Protein AF-A0A9E6TGC7-F1 (afdb_monomer_lite)

pLDDT: mean 85.68, std 18.72, range [32.53, 98.19]

Structure (mmCIF, N/CA/C/O backbone):
data_AF-A0A9E6TGC7-F1
#
_entry.id   AF-A0A9E6TGC7-F1
#
loop_
_atom_site.group_PDB
_atom_site.id
_atom_site.type_symbol
_atom_site.label_atom_id
_atom_site.label_alt_id
_atom_site.label_comp_id
_atom_site.label_asym_id
_atom_site.label_entity_id
_atom_site.label_seq_id
_atom_site.pdbx_PDB_ins_code
_atom_site.Cartn_x
_atom_site.Cartn_y
_atom_site.Cartn_z
_atom_site.occupancy
_atom_site.B_iso_or_equiv
_atom_site.auth_seq_id
_atom_site.auth_comp_id
_atom_site.auth_asym_id
_atom_site.auth_atom_id
_atom_site.pdbx_PDB_model_num
ATOM 1 N N . MET A 1 1 ? 4.081 -21.954 15.605 1.00 32.53 1 MET A N 1
ATOM 2 C CA . MET A 1 1 ? 4.604 -20.661 16.094 1.00 32.53 1 MET A CA 1
ATOM 3 C C . MET A 1 1 ? 5.857 -20.357 15.287 1.00 32.53 1 MET A C 1
ATOM 5 O O . MET A 1 1 ? 6.911 -20.886 15.600 1.00 32.53 1 MET A O 1
ATOM 9 N N . PHE A 1 2 ? 5.728 -19.643 14.165 1.00 35.09 2 PHE A N 1
ATOM 10 C CA . PHE A 1 2 ? 6.876 -19.292 13.324 1.00 35.09 2 PHE A CA 1
ATOM 11 C C . PHE A 1 2 ? 7.400 -17.933 13.778 1.00 35.09 2 PHE A C 1
ATOM 13 O O . PHE A 1 2 ? 6.771 -16.907 13.529 1.00 35.09 2 PHE A O 1
ATOM 20 N N . LEU A 1 3 ? 8.523 -17.942 14.493 1.00 32.94 3 LEU A N 1
ATOM 21 C CA . LEU A 1 3 ? 9.275 -16.739 14.824 1.00 32.94 3 LEU A CA 1
ATOM 22 C C . LEU A 1 3 ? 9.984 -16.271 13.547 1.00 32.94 3 LEU A C 1
ATOM 24 O O . LEU A 1 3 ? 11.106 -16.680 13.258 1.00 32.94 3 LEU A O 1
ATOM 28 N N . TYR A 1 4 ? 9.301 -15.453 12.744 1.00 37.59 4 TYR A N 1
ATOM 29 C CA . TYR A 1 4 ? 9.959 -14.691 11.688 1.00 37.59 4 TYR A CA 1
ATOM 30 C C . TYR A 1 4 ? 10.861 -13.659 12.359 1.00 37.59 4 TYR A C 1
ATOM 32 O O . TYR A 1 4 ? 10.392 -12.702 12.970 1.00 37.59 4 TYR A O 1
ATOM 40 N N . ASN A 1 5 ? 12.163 -13.915 12.290 1.00 36.25 5 ASN A N 1
ATOM 41 C CA . ASN A 1 5 ? 13.207 -13.093 12.873 1.00 36.25 5 ASN A CA 1
ATOM 42 C C . ASN A 1 5 ? 13.209 -11.712 12.186 1.00 36.25 5 ASN A C 1
ATOM 44 O O . ASN A 1 5 ? 13.645 -11.583 11.040 1.00 36.25 5 ASN A O 1
ATOM 48 N N . GLU A 1 6 ? 12.685 -10.686 12.868 1.00 43.53 6 GLU A N 1
ATOM 49 C CA . GLU A 1 6 ? 12.553 -9.304 12.365 1.00 43.53 6 GLU A CA 1
ATOM 50 C C . GLU A 1 6 ? 13.905 -8.685 11.948 1.00 43.53 6 GLU A C 1
ATOM 52 O O . GLU A 1 6 ? 13.941 -7.736 11.164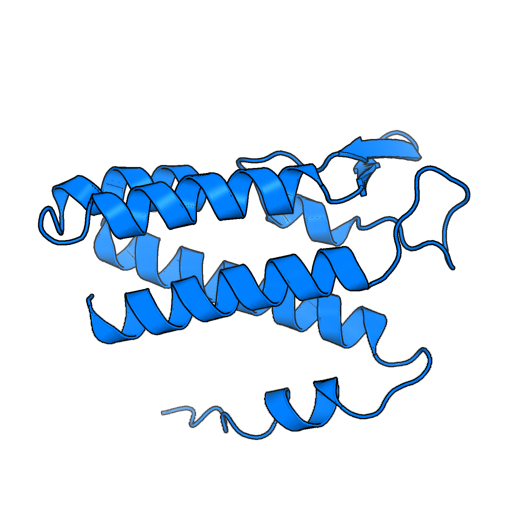 1.00 43.53 6 GLU A O 1
ATOM 57 N N . TYR A 1 7 ? 15.024 -9.279 12.378 1.00 39.00 7 TYR A N 1
ATOM 58 C CA . TYR A 1 7 ? 16.381 -8.870 12.010 1.00 39.00 7 TYR A CA 1
ATOM 59 C C . TYR A 1 7 ? 16.792 -9.212 10.568 1.00 39.00 7 TYR A C 1
ATOM 61 O O . TYR A 1 7 ? 17.633 -8.516 10.001 1.00 39.00 7 TYR A O 1
ATOM 69 N N . SER A 1 8 ? 16.196 -10.223 9.922 1.00 46.53 8 SER A N 1
ATOM 70 C CA . SER A 1 8 ? 16.676 -10.686 8.604 1.00 46.53 8 SER A CA 1
ATOM 71 C C . SER A 1 8 ? 16.356 -9.727 7.451 1.00 46.53 8 SER A C 1
ATOM 73 O O . SER A 1 8 ? 17.014 -9.782 6.415 1.00 46.53 8 SER A O 1
ATOM 75 N N . PHE A 1 9 ? 15.354 -8.856 7.599 1.00 46.88 9 PHE A N 1
ATOM 76 C CA . PHE A 1 9 ? 14.944 -7.929 6.536 1.00 46.88 9 PHE A CA 1
ATOM 77 C C . PHE A 1 9 ? 15.627 -6.559 6.626 1.00 46.88 9 PHE A C 1
ATOM 79 O O . PHE A 1 9 ? 15.687 -5.843 5.628 1.00 46.88 9 PHE A O 1
ATOM 86 N N . TYR A 1 10 ? 16.143 -6.187 7.802 1.00 42.38 10 TYR A N 1
ATOM 87 C CA . TYR A 1 10 ? 16.789 -4.889 8.026 1.00 42.38 10 TYR A CA 1
ATOM 88 C C . TYR A 1 10 ? 18.214 -4.831 7.454 1.00 42.38 10 TYR A C 1
ATOM 90 O O . TYR A 1 10 ? 18.625 -3.790 6.944 1.00 42.38 10 TYR A O 1
ATOM 98 N N . GLU A 1 11 ? 18.939 -5.952 7.483 1.00 42.78 11 GLU A N 1
ATOM 99 C CA . GLU A 1 11 ? 20.317 -6.059 6.975 1.00 42.78 11 GLU A CA 1
ATOM 100 C C . GLU A 1 11 ? 20.388 -6.116 5.437 1.00 42.78 11 GLU A C 1
ATOM 102 O O . GLU A 1 11 ? 21.338 -5.612 4.840 1.00 42.78 11 GLU A O 1
ATOM 107 N N . LEU A 1 12 ? 19.345 -6.627 4.769 1.00 47.59 12 LEU A N 1
ATOM 108 C CA . LEU A 1 12 ? 19.271 -6.668 3.300 1.00 47.59 12 LEU A CA 1
ATOM 109 C C . LEU A 1 12 ? 19.198 -5.271 2.662 1.00 47.59 12 LEU A C 1
ATOM 111 O O . LEU A 1 12 ? 19.640 -5.091 1.534 1.00 47.59 12 LEU A O 1
ATOM 115 N N . GLY A 1 13 ? 18.683 -4.269 3.379 1.00 43.09 13 GLY A N 1
ATOM 116 C CA . GLY A 1 13 ? 18.498 -2.920 2.838 1.00 43.09 13 GLY A CA 1
ATOM 117 C C . GLY A 1 13 ? 19.758 -2.049 2.807 1.00 43.09 13 GLY A C 1
ATOM 118 O O . GLY A 1 13 ? 19.741 -1.011 2.154 1.00 43.09 13 GLY A O 1
ATOM 119 N N . LYS A 1 14 ? 20.843 -2.424 3.501 1.00 41.56 14 LYS A N 1
ATOM 120 C CA . LYS A 1 14 ? 22.008 -1.536 3.700 1.00 41.56 14 LYS A CA 1
ATOM 121 C C . LYS A 1 14 ? 23.203 -1.810 2.782 1.00 41.56 14 LYS A C 1
ATOM 123 O O . LYS A 1 14 ? 24.102 -0.978 2.721 1.00 41.56 14 LYS A O 1
ATOM 128 N N . THR A 1 15 ? 23.243 -2.939 2.074 1.00 45.41 15 THR A N 1
ATOM 129 C CA . THR A 1 15 ? 24.439 -3.372 1.329 1.00 45.41 15 THR A CA 1
ATOM 130 C C . THR A 1 15 ? 24.097 -4.077 0.013 1.00 45.41 15 THR A C 1
ATOM 132 O O . THR A 1 15 ? 24.293 -5.278 -0.105 1.00 45.41 15 THR A O 1
ATOM 135 N N . ALA A 1 16 ? 23.613 -3.393 -1.029 1.00 43.47 16 ALA A N 1
ATOM 136 C CA . ALA A 1 16 ? 23.669 -4.036 -2.349 1.00 43.47 16 ALA A CA 1
ATOM 137 C C . ALA A 1 16 ? 23.567 -3.082 -3.535 1.00 43.47 16 ALA A C 1
ATOM 139 O O . ALA A 1 16 ? 22.557 -2.428 -3.767 1.00 43.47 16 ALA A O 1
ATOM 140 N N . THR A 1 17 ? 24.614 -3.129 -4.347 1.00 43.59 17 THR A N 1
ATOM 141 C CA . THR A 1 17 ? 24.629 -2.804 -5.767 1.00 43.59 17 THR A CA 1
ATOM 142 C C . THR A 1 17 ? 23.965 -3.959 -6.540 1.00 43.59 17 THR A C 1
ATOM 144 O O . THR A 1 17 ? 24.367 -5.117 -6.428 1.00 43.59 17 THR A O 1
ATOM 147 N N . GLY A 1 18 ? 22.884 -3.683 -7.276 1.00 43.94 18 GLY A N 1
ATOM 148 C CA . GLY A 1 18 ? 22.264 -4.569 -8.284 1.00 43.94 18 GLY A CA 1
ATOM 149 C C . GLY A 1 18 ? 21.504 -5.823 -7.801 1.00 43.94 18 GLY A C 1
ATOM 150 O O . GLY A 1 18 ? 20.516 -6.209 -8.418 1.00 43.94 18 GLY A O 1
ATOM 151 N N . LYS A 1 19 ? 21.886 -6.458 -6.683 1.00 48.59 19 LYS A N 1
ATOM 152 C CA . LYS A 1 19 ? 21.130 -7.577 -6.064 1.00 48.59 19 LYS A CA 1
ATOM 153 C C . LYS A 1 19 ? 19.976 -7.110 -5.157 1.00 48.59 19 LYS A C 1
ATOM 155 O O . LYS A 1 19 ? 19.177 -7.934 -4.713 1.00 48.59 19 LYS A O 1
ATOM 160 N N . ASN A 1 20 ? 19.877 -5.805 -4.893 1.00 63.50 20 ASN A N 1
ATOM 161 C CA . ASN A 1 20 ? 18.934 -5.228 -3.934 1.00 63.50 20 ASN A CA 1
ATOM 162 C C . ASN A 1 20 ? 17.531 -5.012 -4.509 1.00 63.50 20 ASN A C 1
ATOM 164 O O . ASN A 1 20 ? 16.555 -5.187 -3.792 1.00 63.50 20 ASN A O 1
ATOM 168 N N . GLN A 1 21 ? 17.406 -4.727 -5.807 1.00 59.72 21 GLN A N 1
ATOM 169 C CA . GLN A 1 21 ? 16.139 -4.352 -6.439 1.00 59.72 21 GLN A CA 1
ATOM 170 C C . GLN A 1 21 ? 15.018 -5.385 -6.252 1.00 59.72 21 GLN A C 1
ATOM 172 O O . GLN A 1 21 ? 13.919 -5.068 -5.792 1.00 59.72 21 GLN A O 1
ATOM 177 N N . LYS A 1 22 ? 15.293 -6.651 -6.602 1.00 67.69 22 LYS A N 1
ATOM 178 C CA . LYS A 1 22 ? 14.314 -7.748 -6.493 1.00 67.69 22 LYS A CA 1
ATOM 179 C C . LYS A 1 22 ? 13.925 -7.984 -5.037 1.00 67.69 22 LYS A C 1
ATOM 181 O O . LYS A 1 22 ? 12.761 -8.246 -4.745 1.00 67.69 22 LYS A O 1
ATOM 186 N N . THR A 1 23 ? 14.891 -7.837 -4.135 1.00 83.00 23 THR A N 1
ATOM 187 C CA . THR A 1 23 ? 14.677 -7.926 -2.693 1.00 83.00 23 THR A CA 1
ATOM 188 C C . THR A 1 23 ? 13.802 -6.774 -2.206 1.00 83.00 23 THR A C 1
ATOM 190 O O . THR A 1 23 ? 12.818 -7.015 -1.516 1.00 83.00 23 THR A O 1
ATOM 193 N N . LEU A 1 24 ? 14.084 -5.538 -2.617 1.00 88.75 24 LEU A N 1
ATOM 194 C CA . LEU A 1 24 ? 13.337 -4.349 -2.225 1.00 88.75 24 LEU A CA 1
ATOM 195 C C . LEU A 1 24 ? 11.880 -4.421 -2.693 1.00 88.75 24 LEU A C 1
ATOM 197 O O . LEU A 1 24 ? 10.967 -4.231 -1.886 1.00 88.75 24 LEU A O 1
ATOM 201 N N . LEU A 1 25 ? 11.643 -4.760 -3.964 1.00 91.31 25 LEU A N 1
ATOM 202 C CA . LEU A 1 25 ? 10.289 -4.914 -4.497 1.00 91.31 25 LEU A CA 1
ATOM 203 C C . LEU A 1 25 ? 9.522 -6.024 -3.767 1.00 91.3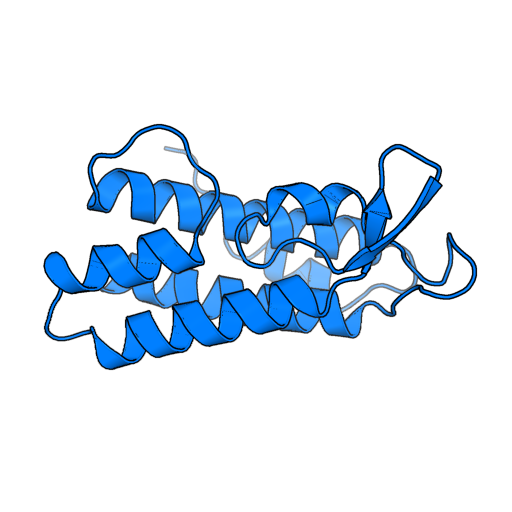1 25 LEU A C 1
ATOM 205 O O . LEU A 1 25 ? 8.376 -5.817 -3.367 1.00 91.31 25 LEU A O 1
ATOM 209 N N . ALA A 1 26 ? 10.155 -7.179 -3.539 1.00 92.12 26 ALA A N 1
ATOM 210 C CA . ALA A 1 26 ? 9.533 -8.288 -2.821 1.00 92.12 26 ALA A CA 1
ATOM 211 C C . ALA A 1 26 ? 9.189 -7.915 -1.371 1.00 92.12 26 ALA A C 1
ATOM 213 O O . ALA A 1 26 ? 8.082 -8.186 -0.912 1.00 92.12 26 ALA A O 1
ATOM 214 N N . VAL A 1 27 ? 10.097 -7.244 -0.657 1.00 93.88 27 VAL A N 1
ATOM 215 C CA . VAL A 1 27 ? 9.868 -6.788 0.723 1.00 93.88 27 VAL A CA 1
ATOM 216 C C . VAL A 1 27 ? 8.729 -5.775 0.782 1.00 93.88 27 VAL A C 1
ATOM 218 O O . VAL A 1 27 ? 7.861 -5.872 1.652 1.00 93.88 27 VAL A O 1
ATOM 221 N N . THR A 1 28 ? 8.687 -4.845 -0.169 1.00 95.69 28 THR A N 1
ATOM 222 C CA . THR A 1 28 ? 7.611 -3.853 -0.302 1.00 95.69 28 THR A CA 1
ATOM 223 C C . THR A 1 28 ? 6.272 -4.536 -0.530 1.00 95.69 28 THR A C 1
ATOM 225 O O . THR A 1 28 ? 5.320 -4.304 0.219 1.00 95.69 28 THR A O 1
ATOM 228 N N . TYR A 1 29 ? 6.219 -5.461 -1.488 1.00 96.50 29 TYR A N 1
ATOM 229 C CA . TYR A 1 29 ? 5.025 -6.238 -1.792 1.00 96.50 29 TYR A CA 1
ATOM 230 C C . TYR A 1 29 ? 4.533 -7.034 -0.576 1.00 96.50 29 TYR A C 1
ATOM 232 O O . TYR A 1 29 ? 3.368 -6.935 -0.201 1.00 96.50 29 TYR A O 1
ATOM 240 N N . CYS A 1 30 ? 5.416 -7.775 0.094 1.00 96.62 30 CYS A N 1
ATOM 241 C CA . CYS A 1 30 ? 5.071 -8.562 1.280 1.00 96.62 30 CYS A CA 1
ATOM 242 C C . CYS A 1 30 ? 4.602 -7.688 2.455 1.00 96.62 30 CYS A C 1
ATOM 244 O O . CYS A 1 30 ? 3.714 -8.085 3.216 1.00 96.62 30 CYS A O 1
ATOM 246 N N . THR A 1 31 ? 5.161 -6.485 2.599 1.00 97.44 31 THR A N 1
ATOM 247 C CA . THR A 1 31 ? 4.730 -5.530 3.630 1.00 97.44 31 THR A CA 1
ATOM 248 C C . THR A 1 31 ? 3.307 -5.044 3.346 1.00 97.44 31 THR A C 1
ATOM 250 O O . THR A 1 31 ? 2.473 -5.052 4.251 1.00 97.44 31 THR A O 1
ATOM 253 N N . LEU A 1 32 ? 2.987 -4.724 2.087 1.00 98.19 32 LEU A N 1
ATOM 254 C CA . LEU A 1 32 ? 1.635 -4.345 1.659 1.00 98.19 32 LEU A CA 1
ATOM 255 C C . LEU A 1 32 ? 0.631 -5.491 1.818 1.00 98.19 32 LEU A C 1
ATOM 257 O O . LEU A 1 32 ? -0.452 -5.268 2.352 1.00 98.19 32 LEU A O 1
ATOM 261 N N . VAL A 1 33 ? 1.011 -6.726 1.470 1.00 97.81 33 VAL A N 1
ATOM 262 C CA . VAL A 1 33 ? 0.197 -7.923 1.751 1.00 97.81 33 VAL A CA 1
ATOM 263 C C . VAL A 1 33 ? -0.084 -8.040 3.249 1.00 97.81 33 VAL A C 1
ATOM 265 O O . VAL A 1 33 ? -1.213 -8.299 3.654 1.00 97.81 33 VAL A O 1
ATOM 268 N N . THR A 1 34 ? 0.916 -7.808 4.101 1.00 97.81 34 THR A N 1
ATOM 269 C CA . THR A 1 34 ? 0.716 -7.869 5.555 1.00 97.81 34 THR A CA 1
ATOM 270 C C . THR A 1 34 ? -0.270 -6.801 6.033 1.00 97.81 34 THR A C 1
ATOM 272 O O . THR A 1 34 ? -1.153 -7.100 6.836 1.00 97.81 34 THR A O 1
ATOM 275 N N . VAL A 1 35 ? -0.154 -5.569 5.527 1.00 98.19 35 VAL A N 1
ATOM 276 C CA . VAL A 1 35 ? -1.103 -4.479 5.809 1.00 98.19 35 VAL A CA 1
ATOM 277 C C . VAL A 1 35 ? -2.517 -4.854 5.359 1.00 98.19 35 VAL A C 1
ATOM 279 O O . VAL A 1 35 ? -3.461 -4.703 6.134 1.00 98.19 35 VAL A O 1
ATOM 282 N N . GLU A 1 36 ? -2.665 -5.390 4.145 1.00 98.06 36 GLU A N 1
ATOM 283 C CA . GLU A 1 36 ? -3.940 -5.874 3.610 1.00 98.06 36 GLU A CA 1
ATOM 284 C C . GLU A 1 36 ? -4.571 -6.916 4.540 1.00 98.06 36 GLU A C 1
ATOM 286 O O . GLU A 1 36 ? -5.738 -6.788 4.905 1.00 98.06 36 GLU A O 1
ATOM 291 N N . LEU A 1 37 ? -3.806 -7.926 4.957 1.00 97.25 37 LEU A N 1
ATOM 292 C CA . LEU A 1 37 ? -4.310 -9.003 5.810 1.00 97.25 37 LEU A CA 1
ATOM 293 C C . LEU A 1 37 ? -4.767 -8.493 7.182 1.00 97.25 37 LEU A C 1
ATOM 295 O O . LEU A 1 37 ? -5.808 -8.929 7.677 1.00 97.25 37 LEU A O 1
ATOM 299 N N . ILE A 1 38 ? -4.034 -7.548 7.781 1.00 96.94 38 ILE A N 1
ATOM 300 C CA . ILE A 1 38 ? -4.446 -6.915 9.042 1.00 96.94 38 ILE A CA 1
ATOM 301 C C . ILE A 1 38 ? -5.770 -6.167 8.844 1.00 96.94 38 ILE A C 1
ATOM 303 O O . ILE A 1 38 ? -6.710 -6.370 9.611 1.00 96.94 38 ILE A O 1
ATOM 307 N N . LEU A 1 39 ? -5.882 -5.346 7.798 1.00 97.50 39 LEU A N 1
ATOM 308 C CA . LEU A 1 39 ? -7.094 -4.566 7.533 1.00 97.50 39 LEU A CA 1
ATOM 309 C C . LEU A 1 39 ? -8.303 -5.446 7.210 1.00 97.50 39 LEU A C 1
ATOM 311 O O . LEU A 1 39 ? -9.394 -5.181 7.710 1.00 97.50 39 LEU A O 1
ATOM 315 N N . LYS A 1 40 ? -8.120 -6.519 6.436 1.00 97.56 40 LYS A N 1
ATOM 316 C CA . LYS A 1 40 ? -9.180 -7.499 6.156 1.00 97.56 40 LYS A CA 1
ATOM 317 C C . LYS A 1 40 ? -9.714 -8.134 7.428 1.00 97.56 40 LYS A C 1
ATOM 319 O O . LYS A 1 40 ? -10.926 -8.231 7.599 1.00 97.56 40 LYS A O 1
ATOM 324 N N . ARG A 1 41 ? -8.814 -8.502 8.344 1.00 96.12 41 ARG A N 1
ATOM 325 C CA . ARG A 1 41 ? -9.186 -9.034 9.657 1.00 96.12 41 ARG A CA 1
ATOM 326 C C . ARG A 1 41 ? -9.969 -8.010 10.479 1.00 96.12 41 ARG A C 1
ATOM 328 O O . ARG A 1 41 ? -10.994 -8.360 11.047 1.00 96.12 41 ARG A O 1
ATOM 335 N N . VAL A 1 42 ? -9.512 -6.759 10.520 1.00 95.12 42 VAL A N 1
ATOM 336 C CA . VAL A 1 42 ? -10.170 -5.664 11.258 1.00 95.12 42 VAL A CA 1
ATOM 337 C C . VAL A 1 42 ? -11.570 -5.371 10.724 1.00 95.12 42 VAL A C 1
ATOM 339 O O . VAL A 1 42 ? -12.499 -5.170 11.499 1.00 95.12 42 VAL A O 1
ATOM 342 N N . LEU A 1 43 ? -11.721 -5.329 9.402 1.00 96.38 43 LEU A N 1
ATOM 343 C CA . LEU A 1 43 ? -12.971 -4.962 8.739 1.00 96.38 43 LEU A CA 1
ATOM 344 C C . LEU A 1 43 ? -13.909 -6.154 8.524 1.00 96.38 43 LEU A C 1
ATOM 346 O O . LEU A 1 43 ? -15.029 -5.957 8.069 1.00 96.38 43 LEU A O 1
ATOM 350 N N . SER A 1 44 ? -13.466 -7.376 8.838 1.00 95.69 44 SER A N 1
ATOM 351 C CA . SER A 1 44 ? -14.198 -8.620 8.562 1.00 95.69 44 SER A CA 1
ATOM 352 C C . SER A 1 44 ? -14.624 -8.750 7.093 1.00 95.69 44 SER A C 1
ATOM 354 O O . SER A 1 44 ? -15.732 -9.185 6.789 1.00 95.69 44 SER A O 1
ATOM 356 N N . ILE A 1 45 ? -13.737 -8.364 6.170 1.00 95.00 45 ILE A N 1
ATOM 357 C CA . ILE A 1 45 ? -13.976 -8.447 4.723 1.00 95.00 45 ILE A CA 1
ATOM 358 C C . ILE A 1 45 ? -13.062 -9.481 4.067 1.00 95.00 45 ILE A C 1
ATOM 360 O O . ILE A 1 45 ? -11.915 -9.685 4.468 1.00 95.00 45 ILE A O 1
ATOM 364 N N . SER A 1 46 ? -13.562 -10.092 2.998 1.00 91.19 46 SER A N 1
ATOM 365 C CA . SER A 1 46 ? -12.807 -10.975 2.109 1.00 91.19 46 SER A CA 1
ATOM 366 C C . SER A 1 46 ? -12.742 -10.383 0.703 1.00 91.19 46 SER A C 1
ATOM 368 O O . SER A 1 46 ? -13.697 -9.758 0.248 1.00 91.19 46 SER A O 1
ATOM 370 N N . GLY A 1 47 ? -11.640 -10.619 -0.012 1.00 82.19 47 GLY A N 1
ATOM 371 C CA . GLY A 1 47 ? -11.418 -10.018 -1.334 1.00 82.19 47 GLY A CA 1
ATOM 372 C C . GLY A 1 47 ? -11.046 -8.531 -1.260 1.00 82.19 47 GLY A C 1
ATOM 373 O O . GLY A 1 47 ? -11.025 -7.952 -0.180 1.00 82.19 47 GLY A O 1
ATOM 374 N N . ASN A 1 48 ? -10.707 -7.933 -2.406 1.00 90.12 48 ASN A N 1
ATOM 375 C CA . ASN A 1 48 ? -10.153 -6.575 -2.560 1.00 90.12 48 ASN A CA 1
ATOM 376 C C . ASN A 1 48 ? -8.659 -6.426 -2.175 1.00 90.12 48 ASN A C 1
ATOM 378 O O . ASN A 1 48 ? -8.176 -7.056 -1.236 1.00 90.12 48 ASN A O 1
ATOM 382 N N . HIS A 1 49 ? -7.944 -5.575 -2.914 1.00 95.75 49 HIS A N 1
ATOM 383 C CA . HIS A 1 49 ? -6.540 -5.194 -2.701 1.00 95.75 49 HIS A CA 1
ATOM 384 C C . HIS A 1 49 ? -6.362 -3.670 -2.515 1.00 95.75 49 HIS A C 1
ATOM 386 O O . HIS A 1 49 ? -5.234 -3.180 -2.437 1.00 95.75 49 HIS A O 1
ATOM 392 N N . ASP A 1 50 ? -7.465 -2.917 -2.425 1.00 97.56 50 ASP A N 1
ATOM 393 C CA . ASP A 1 50 ? -7.487 -1.467 -2.197 1.00 97.56 50 ASP A CA 1
ATOM 394 C C . ASP A 1 50 ? -7.236 -1.132 -0.722 1.00 97.56 50 ASP A C 1
ATOM 396 O O . ASP A 1 50 ? -8.151 -0.868 0.067 1.00 97.56 50 ASP A O 1
ATOM 400 N N . ILE A 1 51 ? -5.959 -1.173 -0.335 1.00 97.81 51 ILE A N 1
ATOM 401 C CA . ILE A 1 51 ? -5.501 -0.788 1.005 1.00 97.81 51 ILE A CA 1
ATOM 402 C C . ILE A 1 51 ? -5.932 0.650 1.349 1.00 97.81 51 ILE A C 1
ATOM 404 O O . ILE A 1 51 ? -6.448 0.851 2.452 1.00 97.81 51 ILE A O 1
ATOM 408 N N . PRO A 1 52 ? -5.797 1.659 0.464 1.00 97.81 52 PRO A N 1
ATOM 409 C CA . PRO A 1 52 ? -6.267 3.005 0.773 1.00 97.81 52 PRO A CA 1
ATOM 410 C C . PRO A 1 52 ? -7.749 3.115 1.132 1.00 97.81 52 PRO A C 1
ATOM 412 O O . PRO A 1 52 ? -8.082 3.857 2.061 1.00 97.81 52 PRO A O 1
ATOM 415 N N . ALA A 1 53 ? -8.644 2.419 0.429 1.00 97.38 53 ALA A N 1
ATOM 416 C CA . ALA A 1 53 ? -10.058 2.389 0.797 1.00 97.38 53 ALA A CA 1
ATOM 417 C C . ALA A 1 53 ? -10.279 1.652 2.122 1.00 97.38 53 ALA A C 1
ATOM 419 O O . ALA A 1 53 ? -11.026 2.138 2.970 1.00 97.38 53 ALA A O 1
ATOM 420 N N . MET A 1 54 ? -9.579 0.536 2.351 1.00 98.00 54 MET A N 1
ATOM 421 C CA . MET A 1 54 ? -9.641 -0.180 3.629 1.00 98.00 54 MET A CA 1
ATOM 422 C C . MET A 1 54 ? -9.203 0.702 4.808 1.00 98.00 54 MET A C 1
ATOM 424 O O . MET A 1 54 ? -9.866 0.712 5.842 1.00 98.00 54 MET A O 1
ATOM 428 N N . LEU A 1 55 ? -8.155 1.515 4.647 1.00 97.69 55 LEU A N 1
ATOM 429 C CA . LEU A 1 55 ? -7.730 2.487 5.661 1.00 97.69 55 LEU A CA 1
ATOM 430 C C . LEU A 1 55 ? -8.824 3.520 5.966 1.00 97.69 55 LEU A C 1
ATOM 432 O O . LEU A 1 55 ? -9.066 3.820 7.133 1.00 97.69 55 LEU A O 1
ATOM 436 N N . LYS A 1 56 ? -9.526 4.029 4.944 1.00 96.38 56 LYS A N 1
ATOM 437 C CA . LYS A 1 56 ? -10.669 4.938 5.148 1.00 96.38 56 LYS A CA 1
ATOM 438 C C . LYS A 1 56 ? -11.824 4.252 5.869 1.00 96.38 56 LYS A C 1
ATOM 440 O O . LYS A 1 56 ? -12.410 4.840 6.771 1.00 96.38 56 LYS A O 1
ATOM 445 N N . ASN A 1 57 ? -12.128 3.008 5.514 1.00 95.94 57 ASN A N 1
ATOM 446 C CA . ASN A 1 57 ? -13.195 2.245 6.159 1.00 95.94 57 ASN A CA 1
ATOM 447 C C . ASN A 1 57 ? -12.855 1.936 7.624 1.00 95.94 57 ASN A C 1
ATOM 449 O O . ASN A 1 57 ? -13.734 1.995 8.485 1.00 95.94 57 ASN A O 1
ATOM 453 N N . ALA A 1 58 ? -11.576 1.709 7.938 1.00 95.81 58 ALA A N 1
ATOM 454 C CA . ALA A 1 58 ? -11.099 1.493 9.303 1.00 95.81 58 ALA A CA 1
ATOM 455 C C . ALA A 1 58 ? -11.314 2.708 10.227 1.00 95.81 58 ALA A C 1
ATOM 457 O O . ALA A 1 58 ? -11.342 2.537 11.447 1.00 95.81 58 ALA A O 1
ATOM 458 N N . CYS A 1 59 ? -11.548 3.912 9.685 1.00 95.12 59 CYS A N 1
ATOM 459 C CA . CYS A 1 59 ? -11.9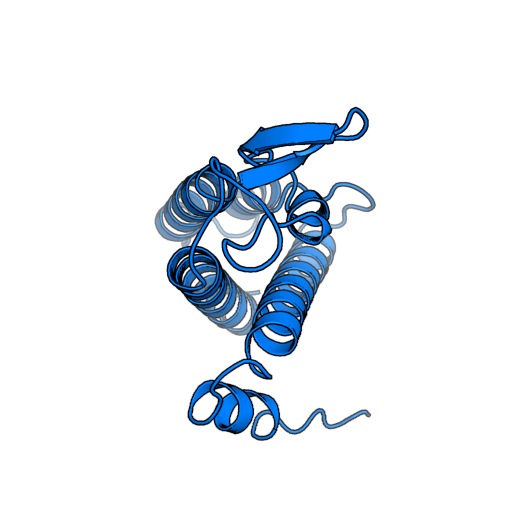40 5.084 10.474 1.00 95.12 59 CYS A CA 1
ATOM 460 C C . CYS A 1 59 ? -13.245 4.856 11.251 1.00 95.12 59 CYS A C 1
ATOM 462 O O . CYS A 1 59 ? -13.377 5.364 12.360 1.00 95.12 59 CYS A O 1
ATOM 464 N N . SER A 1 60 ? -14.185 4.074 10.707 1.00 93.56 60 SER A N 1
ATOM 465 C CA . SER A 1 60 ? -15.433 3.732 11.408 1.00 93.56 60 SER A CA 1
ATOM 466 C C . SER A 1 60 ? -15.193 2.816 12.615 1.00 93.56 60 SER A C 1
ATOM 468 O O . SER A 1 60 ? -15.855 2.955 13.638 1.00 93.56 60 SER A O 1
ATOM 470 N N . VAL A 1 61 ? -14.191 1.933 12.528 1.00 94.19 61 VAL A N 1
ATOM 471 C CA . VAL A 1 61 ? -13.809 0.994 13.595 1.00 94.19 61 VAL A CA 1
ATOM 472 C C . VAL A 1 61 ? -12.961 1.679 14.673 1.00 94.19 61 VAL A C 1
ATOM 474 O O . VAL A 1 61 ? -13.092 1.378 15.859 1.00 94.19 61 VAL A O 1
ATOM 477 N N . LYS A 1 62 ? -12.091 2.623 14.288 1.00 93.12 62 LYS A N 1
ATOM 478 C CA . LYS A 1 62 ? -11.254 3.407 15.215 1.00 93.12 62 LYS A CA 1
ATOM 479 C C . LYS A 1 62 ? -11.366 4.916 14.941 1.00 93.12 62 LYS A C 1
ATOM 481 O O . LYS A 1 62 ? -10.408 5.516 14.443 1.00 93.12 62 LYS A O 1
ATOM 486 N N . PRO A 1 63 ? -12.470 5.571 15.352 1.00 93.38 63 PRO A N 1
ATOM 487 C CA . PRO A 1 63 ? -12.691 6.998 15.086 1.00 93.38 63 PRO A CA 1
ATOM 488 C C . PRO A 1 63 ? -11.589 7.909 15.640 1.00 93.38 63 PRO A C 1
ATOM 490 O O . PRO A 1 63 ? -11.192 8.875 14.995 1.00 93.38 63 PRO A O 1
ATOM 493 N N . LYS A 1 64 ? -11.004 7.548 16.794 1.00 96.06 64 LYS A N 1
ATOM 494 C CA . LYS A 1 64 ? -9.885 8.282 17.420 1.00 96.06 64 LYS A CA 1
ATOM 495 C C . LYS A 1 64 ? -8.647 8.412 16.520 1.00 96.06 64 LYS A C 1
ATOM 497 O O . LYS A 1 64 ? -7.808 9.271 16.764 1.00 96.06 64 LYS A O 1
ATOM 502 N N . HIS A 1 65 ? -8.523 7.574 15.491 1.00 96.44 65 HIS A N 1
ATOM 503 C CA . HIS A 1 65 ? -7.390 7.559 14.568 1.00 96.44 65 HIS A CA 1
ATOM 504 C C . HIS A 1 65 ? -7.751 7.998 13.144 1.00 96.44 65 HIS A C 1
ATOM 506 O O . HIS A 1 65 ? -6.936 7.845 12.23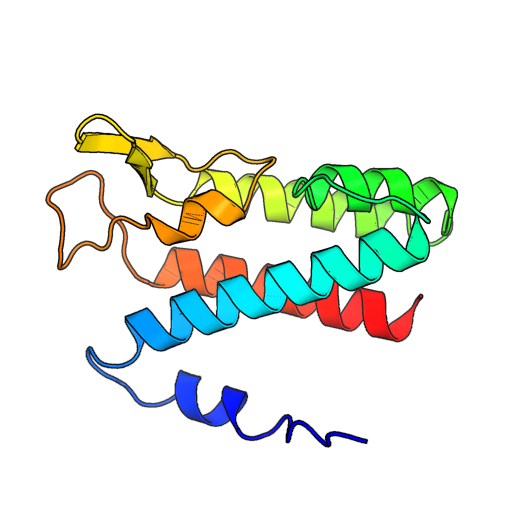4 1.00 96.44 65 HIS A O 1
ATOM 512 N N . GLN A 1 66 ? -8.941 8.568 12.934 1.00 96.56 66 GLN A N 1
ATOM 513 C CA . GLN A 1 66 ? -9.442 8.941 11.609 1.00 96.56 66 GLN A CA 1
ATOM 514 C C . GLN A 1 66 ? -8.468 9.828 10.818 1.00 96.56 66 GLN A C 1
ATOM 516 O O . GLN A 1 66 ? -8.250 9.590 9.629 1.00 96.56 66 GLN A O 1
ATOM 521 N N . ILE A 1 67 ? -7.856 10.828 11.463 1.00 96.94 67 ILE A N 1
ATOM 522 C CA . ILE A 1 67 ? -6.908 11.749 10.811 1.00 96.94 67 ILE A CA 1
ATOM 523 C C . ILE A 1 67 ? -5.674 10.990 10.307 1.00 96.94 67 ILE A C 1
ATOM 525 O O . ILE A 1 67 ? -5.266 11.155 9.153 1.00 96.94 67 ILE A O 1
ATOM 529 N N . GLN A 1 68 ? -5.107 10.121 11.148 1.00 97.69 68 GLN A N 1
ATOM 530 C CA . GLN A 1 68 ? -3.922 9.333 10.808 1.00 97.69 68 GLN A CA 1
ATOM 531 C C . GLN A 1 68 ? -4.225 8.346 9.671 1.00 97.69 68 GLN A C 1
ATOM 533 O O . GLN A 1 68 ? -3.491 8.289 8.688 1.00 97.69 68 GLN A O 1
ATOM 538 N N . LEU A 1 69 ? -5.343 7.621 9.762 1.00 97.81 69 LEU A N 1
ATOM 539 C CA . LEU A 1 69 ? -5.780 6.660 8.745 1.00 97.81 69 LEU A CA 1
ATOM 540 C C . LEU A 1 69 ? -6.074 7.333 7.396 1.00 97.81 69 LEU A C 1
ATOM 542 O O . LEU A 1 69 ? -5.703 6.813 6.345 1.00 97.81 69 LEU A O 1
ATOM 546 N N . THR A 1 70 ? -6.686 8.520 7.416 1.00 97.62 70 THR A N 1
ATOM 547 C CA . THR A 1 70 ? -6.943 9.311 6.203 1.00 97.62 70 THR A CA 1
ATOM 548 C C . THR A 1 70 ? -5.639 9.800 5.572 1.00 97.62 70 THR A C 1
ATOM 550 O O . THR A 1 70 ? -5.489 9.750 4.350 1.00 97.62 70 THR A O 1
ATOM 553 N N . THR A 1 71 ? -4.679 10.227 6.396 1.00 98.00 71 THR A N 1
ATOM 554 C CA . THR A 1 71 ? -3.340 10.626 5.942 1.00 98.00 71 THR A CA 1
ATOM 555 C C . THR A 1 71 ? -2.614 9.459 5.280 1.00 98.00 71 THR A C 1
ATOM 557 O O . THR A 1 71 ? -2.181 9.603 4.138 1.00 98.00 71 THR A O 1
ATOM 560 N N . PHE A 1 72 ? -2.583 8.290 5.925 1.00 98.12 72 PHE A N 1
ATOM 561 C CA . PHE A 1 72 ? -1.991 7.079 5.357 1.00 98.12 72 PHE A CA 1
ATOM 562 C C . PHE A 1 72 ? -2.664 6.642 4.057 1.00 98.12 72 PHE A C 1
ATOM 564 O O . PHE A 1 72 ? -1.982 6.294 3.098 1.00 98.12 72 PHE A O 1
ATOM 571 N N . SER A 1 73 ? -3.997 6.707 3.992 1.00 97.94 73 SER A N 1
ATOM 572 C CA . SER A 1 73 ? -4.749 6.405 2.771 1.00 97.94 73 SER A CA 1
ATOM 573 C C . SER A 1 73 ? -4.311 7.298 1.607 1.00 97.94 73 SER A C 1
ATOM 575 O O . SER A 1 73 ? -4.044 6.806 0.513 1.00 97.94 73 SER A O 1
ATOM 577 N N . ARG A 1 74 ? -4.194 8.612 1.839 1.00 97.69 74 ARG A N 1
ATOM 578 C CA . ARG A 1 74 ? -3.757 9.569 0.814 1.00 97.69 74 ARG A CA 1
ATOM 579 C C . ARG A 1 74 ? -2.297 9.357 0.414 1.00 97.69 74 ARG A C 1
ATOM 581 O O . ARG A 1 74 ? -2.018 9.330 -0.778 1.00 97.69 74 ARG A O 1
ATOM 588 N N . GLN A 1 75 ? -1.395 9.206 1.385 1.00 96.94 75 GLN A N 1
ATOM 589 C CA . GLN A 1 75 ? 0.030 8.971 1.127 1.00 96.94 75 GLN A CA 1
ATOM 590 C C . GLN A 1 75 ? 0.223 7.724 0.269 1.00 96.94 75 GLN A C 1
ATOM 592 O O . GLN A 1 75 ? 0.803 7.810 -0.805 1.00 96.94 75 GLN A O 1
ATOM 597 N N . LEU A 1 76 ? -0.391 6.606 0.662 1.00 96.88 76 LEU A N 1
ATOM 598 C CA . LEU A 1 76 ? -0.263 5.355 -0.073 1.00 96.88 76 LEU A CA 1
ATOM 599 C C . LEU A 1 76 ? -0.823 5.442 -1.501 1.00 96.88 76 LEU A C 1
ATOM 601 O O . LEU A 1 76 ? -0.224 4.884 -2.414 1.00 96.88 76 LEU A O 1
ATOM 605 N N . ARG A 1 77 ? -1.938 6.157 -1.727 1.00 97.19 77 ARG A N 1
ATOM 606 C CA . ARG A 1 77 ? -2.455 6.390 -3.093 1.00 97.19 77 ARG A CA 1
ATOM 607 C C . ARG A 1 77 ? -1.444 7.118 -3.965 1.00 97.19 77 ARG A C 1
ATOM 609 O O . ARG A 1 77 ? -1.248 6.716 -5.107 1.00 97.19 77 ARG A O 1
ATOM 616 N N . ASN A 1 78 ? -0.827 8.163 -3.423 1.00 95.81 78 ASN A N 1
ATOM 617 C CA . ASN A 1 78 ? 0.151 8.964 -4.148 1.00 95.81 78 ASN A CA 1
ATOM 618 C C . ASN A 1 78 ? 1.405 8.137 -4.460 1.00 95.81 78 ASN A C 1
ATOM 620 O O . ASN A 1 78 ? 1.832 8.114 -5.609 1.00 95.81 78 ASN A O 1
ATOM 624 N N . SER A 1 79 ? 1.931 7.403 -3.476 1.00 95.25 79 SER A N 1
ATOM 625 C CA . SER A 1 79 ? 3.113 6.548 -3.644 1.00 95.25 79 SER A CA 1
ATOM 626 C C . SER A 1 79 ? 2.858 5.369 -4.589 1.00 95.25 79 SER A C 1
ATOM 628 O O . SER A 1 79 ? 3.756 4.930 -5.291 1.00 95.25 79 SER A O 1
ATOM 630 N N . LEU A 1 80 ? 1.628 4.848 -4.663 1.00 96.00 80 LEU A N 1
ATOM 631 C CA . LEU A 1 80 ? 1.272 3.851 -5.678 1.00 96.00 80 LEU A CA 1
ATOM 632 C C . LEU A 1 80 ? 1.201 4.471 -7.076 1.00 96.00 80 LEU A C 1
ATOM 634 O O . LEU A 1 80 ? 1.759 3.913 -8.013 1.00 96.00 80 LEU A O 1
ATOM 638 N N . GLN A 1 81 ? 0.551 5.628 -7.223 1.00 94.75 81 GLN A N 1
ATOM 639 C CA . GLN A 1 81 ? 0.445 6.312 -8.516 1.00 94.75 81 GLN A CA 1
ATOM 640 C C . GLN A 1 81 ? 1.781 6.843 -9.032 1.00 94.75 81 GLN A C 1
ATOM 642 O O . GLN A 1 81 ? 1.912 7.036 -10.238 1.00 94.75 81 GLN A O 1
ATOM 647 N N . SER A 1 82 ? 2.772 7.078 -8.168 1.00 92.19 82 SER A N 1
ATOM 648 C CA . SER A 1 82 ? 4.099 7.459 -8.644 1.00 92.19 82 SER A CA 1
ATOM 649 C C . SER A 1 82 ? 4.789 6.301 -9.360 1.00 92.19 82 SER A C 1
ATOM 651 O O . SER A 1 82 ? 5.600 6.565 -10.235 1.00 92.19 82 SER A O 1
ATOM 653 N N . ILE A 1 83 ? 4.441 5.040 -9.080 1.00 93.12 83 ILE A N 1
ATOM 654 C CA . ILE A 1 83 ? 5.154 3.873 -9.606 1.00 93.12 83 ILE A CA 1
ATOM 655 C C . ILE A 1 83 ? 4.736 3.542 -11.042 1.00 93.12 83 ILE A C 1
ATOM 657 O O . ILE A 1 83 ? 3.579 3.226 -11.305 1.00 93.12 83 ILE A O 1
ATOM 661 N N . TYR A 1 84 ? 5.690 3.508 -11.970 1.00 93.75 84 TYR A N 1
ATOM 662 C CA . TYR A 1 84 ? 5.480 3.060 -13.343 1.00 93.75 84 TYR A CA 1
ATOM 663 C C . TYR A 1 84 ? 5.557 1.540 -13.462 1.00 93.75 84 TYR A C 1
ATOM 665 O O . TYR A 1 84 ? 6.498 0.885 -13.004 1.00 93.75 84 TYR A O 1
ATOM 673 N N . VAL A 1 85 ? 4.561 0.979 -14.138 1.00 93.94 85 VAL A N 1
ATOM 674 C CA . VAL A 1 85 ? 4.403 -0.454 -14.357 1.00 93.94 85 VAL A CA 1
ATOM 675 C C . VAL A 1 85 ? 4.184 -0.769 -15.829 1.00 93.94 85 VAL A C 1
ATOM 677 O O . VAL A 1 85 ? 3.735 0.057 -16.628 1.00 93.94 85 VAL A O 1
ATOM 680 N N . GLN A 1 86 ? 4.506 -2.006 -16.165 1.00 92.94 86 GLN A N 1
ATOM 681 C CA . GLN A 1 86 ? 4.266 -2.625 -17.448 1.00 92.94 86 GLN A CA 1
ATOM 682 C C . GLN A 1 86 ? 2.796 -3.045 -17.540 1.00 92.94 86 GLN A C 1
ATOM 684 O O . GLN A 1 86 ? 2.306 -3.808 -16.705 1.00 92.94 86 GLN A O 1
ATOM 689 N N . ASP A 1 87 ? 2.076 -2.552 -18.546 1.00 90.12 87 ASP A N 1
ATOM 690 C CA . ASP A 1 87 ? 0.729 -3.032 -18.842 1.00 90.12 87 ASP A CA 1
ATOM 691 C C . ASP A 1 87 ? 0.745 -4.326 -19.675 1.00 90.12 87 ASP A C 1
ATOM 693 O O . ASP A 1 87 ? 1.787 -4.779 -20.159 1.00 90.12 87 ASP A O 1
ATOM 697 N N . LYS A 1 88 ? -0.443 -4.915 -19.858 1.00 88.25 88 LYS A N 1
ATOM 698 C CA . LYS A 1 88 ? -0.641 -6.169 -20.602 1.00 88.25 88 LYS A CA 1
ATOM 699 C C . LYS A 1 88 ? -0.315 -6.090 -22.100 1.00 88.25 88 LYS A C 1
ATOM 701 O O . LYS A 1 88 ? -0.247 -7.130 -22.743 1.00 88.25 88 LYS A O 1
ATOM 706 N N . TYR A 1 89 ? -0.165 -4.892 -22.656 1.00 89.19 89 TYR A N 1
ATOM 707 C CA . TYR A 1 89 ? 0.108 -4.646 -24.070 1.00 89.19 89 TYR A CA 1
ATOM 708 C C . TYR A 1 89 ? 1.557 -4.225 -24.336 1.00 89.19 89 TYR A C 1
ATOM 710 O O . TYR A 1 89 ? 1.892 -3.913 -25.474 1.00 89.19 89 TYR A O 1
ATOM 718 N N . GLY A 1 90 ? 2.424 -4.194 -23.321 1.00 84.81 90 GLY A N 1
ATOM 719 C CA . GLY A 1 90 ? 3.788 -3.689 -23.501 1.00 84.81 90 GLY A CA 1
ATOM 720 C C . GLY A 1 90 ? 3.935 -2.181 -23.230 1.00 84.81 90 GLY A C 1
ATOM 721 O O . GLY A 1 90 ? 5.059 -1.682 -23.166 1.00 84.81 90 GLY A O 1
ATOM 722 N N . GLY A 1 91 ? 2.847 -1.467 -22.928 1.00 88.62 91 GLY A N 1
ATOM 723 C CA . GLY A 1 91 ? 2.843 -0.043 -22.592 1.00 88.62 91 GLY A CA 1
ATOM 724 C C . GLY A 1 91 ? 3.326 0.276 -21.174 1.00 88.62 91 GLY A C 1
ATOM 725 O O . GLY A 1 91 ? 3.221 -0.534 -20.252 1.00 88.62 91 GLY A O 1
ATOM 726 N N . SER A 1 92 ? 3.857 1.487 -20.997 1.00 92.12 92 SER A N 1
ATOM 727 C CA . SER A 1 92 ? 4.221 2.037 -19.689 1.00 92.12 92 SER A CA 1
ATOM 728 C C . SER A 1 92 ? 3.071 2.874 -19.142 1.00 92.12 92 SER A C 1
ATOM 730 O O . SER A 1 92 ? 2.530 3.723 -19.853 1.00 92.12 92 SER A O 1
ATOM 732 N N . ARG A 1 93 ? 2.692 2.649 -17.882 1.00 93.31 93 ARG A N 1
ATOM 733 C CA . ARG A 1 93 ? 1.664 3.448 -17.205 1.00 93.31 93 ARG A CA 1
ATOM 734 C C . ARG A 1 93 ? 1.910 3.540 -15.698 1.00 93.31 93 ARG A C 1
ATOM 736 O O . ARG A 1 93 ? 2.522 2.631 -15.142 1.00 93.31 93 ARG A O 1
ATOM 743 N N . PRO A 1 94 ? 1.365 4.556 -15.016 1.00 93.69 94 PRO A N 1
ATOM 744 C CA . PRO A 1 94 ? 1.283 4.568 -13.559 1.00 93.69 94 PRO A CA 1
ATOM 745 C C . PRO A 1 94 ? 0.506 3.366 -13.005 1.00 93.69 94 PRO A C 1
ATOM 747 O O . PRO A 1 94 ? -0.493 2.928 -13.595 1.00 93.69 94 PRO A O 1
ATOM 750 N N . ALA A 1 95 ? 0.930 2.846 -11.856 1.00 94.88 95 ALA A N 1
ATOM 751 C CA . ALA A 1 95 ? 0.186 1.828 -11.137 1.00 94.88 95 ALA A CA 1
ATOM 752 C C . ALA A 1 95 ? -1.133 2.422 -10.604 1.00 94.88 95 ALA A C 1
ATOM 754 O O . ALA A 1 95 ? -1.193 3.598 -10.238 1.00 94.88 95 ALA A O 1
ATOM 755 N N . PRO A 1 96 ? -2.220 1.633 -10.549 1.00 95.50 96 PRO A N 1
ATOM 756 C CA . PRO A 1 96 ? -3.463 2.088 -9.939 1.00 95.50 96 PRO A CA 1
ATOM 757 C C . PRO A 1 96 ? -3.264 2.447 -8.464 1.00 95.50 96 PRO A C 1
ATOM 759 O O . PRO A 1 96 ? -2.740 1.643 -7.690 1.00 95.50 96 PRO A O 1
ATOM 762 N N . SER A 1 97 ? -3.767 3.613 -8.055 1.00 95.88 97 SER A N 1
ATOM 763 C CA . SER A 1 97 ? -3.795 4.066 -6.652 1.00 95.88 97 SER A CA 1
ATOM 764 C C . SER A 1 97 ? -4.487 3.094 -5.699 1.00 95.88 97 SER A C 1
ATOM 766 O O . SER A 1 97 ? -4.245 3.112 -4.498 1.00 95.88 97 SER A O 1
ATOM 768 N N . GLU A 1 98 ? -5.413 2.313 -6.230 1.00 94.88 98 GLU A N 1
ATOM 769 C CA . GLU A 1 98 ? -6.342 1.443 -5.523 1.00 94.88 98 GLU A CA 1
ATOM 770 C C . GLU A 1 98 ? -5.925 -0.031 -5.586 1.00 94.88 98 GLU A C 1
ATOM 772 O O . GLU A 1 98 ? -6.666 -0.907 -5.148 1.00 94.88 98 GLU A O 1
ATOM 777 N N . SER A 1 99 ? -4.764 -0.352 -6.166 1.00 94.56 99 SER A N 1
ATOM 778 C CA . SER A 1 99 ? -4.372 -1.747 -6.360 1.00 94.56 99 SER A CA 1
ATOM 779 C C . SER A 1 99 ? -2.858 -1.916 -6.395 1.00 94.56 99 SER A C 1
ATOM 781 O O . SER A 1 99 ? -2.219 -1.889 -7.448 1.00 94.56 99 SER A O 1
ATOM 783 N N . TYR A 1 100 ? -2.273 -2.177 -5.226 1.00 96.25 100 TYR A N 1
ATOM 784 C CA . TYR A 1 100 ? -0.844 -2.461 -5.134 1.00 96.25 100 TYR A CA 1
ATOM 785 C C . TYR A 1 100 ? -0.374 -3.726 -5.879 1.00 96.25 100 TYR A C 1
ATOM 787 O O . TYR A 1 100 ? 0.801 -3.756 -6.239 1.00 96.25 100 TYR A O 1
ATOM 795 N N . PRO A 1 101 ? -1.192 -4.763 -6.183 1.00 96.81 101 PRO A N 1
ATOM 796 C CA . PRO A 1 101 ? -0.677 -5.947 -6.863 1.00 96.81 101 PRO A CA 1
ATOM 797 C C . PRO A 1 101 ? -0.039 -5.689 -8.235 1.00 96.81 101 PRO A C 1
ATOM 799 O O . PRO A 1 101 ? 0.707 -6.543 -8.721 1.00 96.81 101 PRO A O 1
ATOM 802 N N . PHE A 1 102 ? -0.315 -4.537 -8.854 1.00 95.31 102 PHE A N 1
ATOM 803 C CA . PHE A 1 102 ? 0.282 -4.118 -10.121 1.00 95.31 102 PHE A CA 1
ATOM 804 C C . PHE A 1 102 ? 1.773 -3.785 -10.014 1.00 95.31 102 PHE A C 1
ATOM 806 O O . PHE A 1 102 ? 2.473 -3.914 -11.015 1.00 95.31 102 PHE A O 1
ATOM 813 N N . ILE A 1 103 ? 2.293 -3.449 -8.827 1.00 94.50 103 ILE A N 1
ATOM 814 C CA . ILE A 1 103 ? 3.720 -3.121 -8.655 1.00 94.50 103 ILE A CA 1
ATOM 815 C C . ILE A 1 103 ? 4.644 -4.308 -8.972 1.00 94.50 103 ILE A C 1
ATOM 817 O O . ILE A 1 103 ? 5.830 -4.118 -9.202 1.00 94.50 103 ILE A O 1
ATOM 821 N N . ARG A 1 104 ? 4.115 -5.540 -9.052 1.00 93.00 104 ARG A N 1
ATOM 822 C CA . ARG A 1 104 ? 4.857 -6.720 -9.547 1.00 93.00 104 ARG A CA 1
ATOM 823 C C . ARG A 1 104 ? 5.409 -6.528 -10.959 1.00 93.00 104 ARG A C 1
ATOM 825 O O . ARG A 1 104 ? 6.379 -7.180 -11.321 1.00 93.00 104 ARG A O 1
ATOM 832 N N . TYR A 1 105 ? 4.789 -5.643 -11.730 1.00 93.25 105 TYR A N 1
ATOM 833 C CA . TYR A 1 105 ? 5.168 -5.306 -13.094 1.00 93.25 105 TYR A CA 1
ATOM 834 C C . TYR A 1 105 ? 5.980 -4.005 -13.162 1.00 93.25 105 TYR A C 1
ATOM 836 O O . TYR A 1 105 ? 5.941 -3.314 -14.174 1.00 93.25 105 TYR A O 1
ATOM 844 N N . PHE A 1 106 ? 6.663 -3.630 -12.079 1.00 92.12 106 PHE A N 1
ATOM 845 C CA . PHE A 1 106 ? 7.477 -2.419 -11.997 1.00 92.12 106 PHE A CA 1
ATOM 846 C C . PHE A 1 106 ? 8.475 -2.293 -13.159 1.00 92.12 106 PHE A C 1
ATOM 848 O O . PHE A 1 106 ? 9.194 -3.242 -13.479 1.00 92.12 106 PHE A O 1
ATOM 855 N N . ARG A 1 107 ? 8.536 -1.104 -13.771 1.00 91.38 107 ARG A N 1
ATOM 856 C CA . ARG A 1 107 ? 9.487 -0.782 -14.842 1.00 91.38 107 ARG A CA 1
ATOM 857 C C . ARG A 1 107 ? 10.729 -0.113 -14.271 1.00 91.38 107 ARG A C 1
ATOM 859 O O . ARG A 1 107 ? 10.786 1.110 -14.146 1.00 91.38 107 ARG A O 1
ATOM 866 N N . HIS A 1 108 ? 11.737 -0.919 -13.969 1.00 88.81 108 HIS A N 1
ATOM 867 C CA . HIS A 1 108 ? 13.035 -0.402 -13.559 1.00 88.81 108 HIS A CA 1
ATOM 868 C C . HIS A 1 108 ? 13.846 0.121 -14.748 1.00 88.81 108 HIS A C 1
ATOM 870 O O . HIS A 1 108 ? 13.748 -0.404 -15.859 1.00 88.81 108 HIS A O 1
ATOM 876 N N . ASN A 1 109 ? 14.660 1.147 -14.505 1.00 87.12 109 ASN A N 1
ATOM 877 C CA . ASN A 1 109 ? 15.483 1.796 -15.530 1.00 87.12 109 ASN A CA 1
ATOM 878 C C . ASN A 1 109 ? 16.574 0.890 -16.137 1.00 87.12 109 ASN A C 1
ATOM 880 O O . ASN A 1 109 ? 17.038 1.176 -17.237 1.00 87.12 109 ASN A O 1
ATOM 884 N N . SER A 1 110 ? 16.965 -0.200 -15.466 1.00 83.81 110 SER A N 1
ATOM 885 C CA . SER A 1 110 ? 17.895 -1.193 -16.029 1.00 83.81 110 SER A CA 1
ATOM 886 C C . SER A 1 110 ? 17.256 -2.085 -17.086 1.0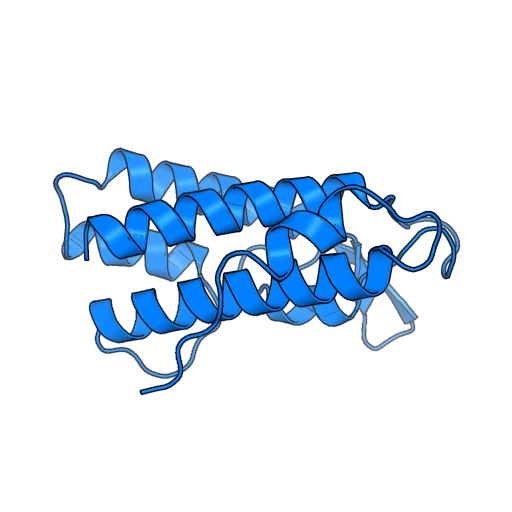0 83.81 110 SER A C 1
ATOM 888 O O . SER A 1 110 ? 17.954 -2.593 -17.958 1.00 83.81 110 SER A O 1
ATOM 890 N N . ASP A 1 111 ? 15.946 -2.305 -16.978 1.00 81.50 111 ASP A N 1
ATOM 891 C CA . ASP A 1 111 ? 15.233 -3.323 -17.747 1.00 81.50 111 ASP A CA 1
ATOM 892 C C . ASP A 1 111 ? 14.430 -2.696 -18.891 1.00 81.50 111 ASP A C 1
ATOM 894 O O . ASP A 1 111 ? 14.142 -3.354 -19.890 1.00 81.50 111 ASP A O 1
ATOM 898 N N . TRP A 1 112 ? 14.062 -1.418 -18.748 1.00 82.38 112 TRP A N 1
ATOM 899 C CA . TRP A 1 112 ? 13.146 -0.739 -19.651 1.00 82.38 112 TRP A CA 1
ATOM 900 C C . TRP A 1 112 ? 13.623 0.662 -20.032 1.00 82.38 112 TRP A C 1
ATOM 902 O O . TRP A 1 112 ? 14.038 1.426 -19.160 1.00 82.38 112 TRP A O 1
ATOM 912 N N . PRO A 1 113 ? 13.463 1.060 -21.309 1.00 77.94 113 PRO A N 1
ATOM 913 C CA . PRO A 1 113 ? 13.576 2.459 -21.688 1.00 77.94 113 PRO A CA 1
ATOM 914 C C . PRO A 1 113 ? 12.427 3.279 -21.077 1.00 77.94 113 PRO A C 1
ATOM 916 O O . PRO A 1 113 ? 11.357 2.745 -20.745 1.00 77.94 113 PRO A O 1
ATOM 919 N N . SER A 1 114 ? 12.656 4.589 -20.958 1.00 76.38 114 SER A N 1
ATOM 920 C CA . SER A 1 114 ? 11.700 5.557 -20.405 1.00 76.38 114 SER A CA 1
ATOM 921 C C . SER A 1 114 ? 10.298 5.431 -21.044 1.00 76.38 114 SER A C 1
ATOM 923 O O . SER A 1 114 ? 10.215 5.232 -22.258 1.00 76.38 114 SER A O 1
ATOM 925 N N . PRO A 1 115 ? 9.193 5.546 -20.275 1.00 74.06 115 PRO A N 1
ATOM 926 C CA . PRO A 1 115 ? 9.144 5.817 -18.839 1.00 74.06 115 PRO A CA 1
ATOM 927 C C . PRO A 1 115 ? 9.517 4.580 -18.010 1.00 74.06 115 PRO A C 1
ATOM 929 O O . PRO A 1 115 ? 8.943 3.498 -18.182 1.00 74.06 115 PRO A O 1
ATOM 932 N N . SER A 1 116 ? 10.470 4.777 -17.103 1.00 77.19 116 SER A N 1
ATOM 933 C CA . SER A 1 116 ? 11.045 3.801 -16.174 1.00 77.19 116 SER A CA 1
ATOM 934 C C . SER A 1 116 ? 11.499 4.536 -14.915 1.00 77.19 116 SER A C 1
ATOM 936 O O . SER A 1 116 ? 11.746 5.742 -14.976 1.00 77.19 116 SER A O 1
ATOM 938 N N . GLN A 1 117 ? 11.658 3.839 -13.795 1.00 80.00 117 GLN A N 1
ATOM 939 C CA . GLN A 1 117 ? 11.994 4.479 -12.523 1.00 80.00 117 GLN A CA 1
ATOM 940 C C . GLN A 1 117 ? 13.196 3.867 -11.819 1.00 80.00 117 GLN A C 1
ATOM 942 O O . GLN A 1 117 ? 13.527 2.696 -12.006 1.00 80.00 117 GLN A O 1
ATOM 947 N N . ALA A 1 118 ? 13.834 4.712 -11.009 1.00 76.62 118 ALA A N 1
ATOM 948 C CA . ALA A 1 118 ? 14.844 4.320 -10.040 1.00 76.62 118 ALA A CA 1
ATOM 949 C C . ALA A 1 118 ? 14.194 3.684 -8.797 1.00 76.62 118 ALA A C 1
ATOM 951 O O . ALA A 1 118 ? 12.981 3.760 -8.593 1.00 76.62 118 ALA A O 1
ATOM 952 N N . GLU A 1 119 ? 15.016 3.062 -7.956 1.00 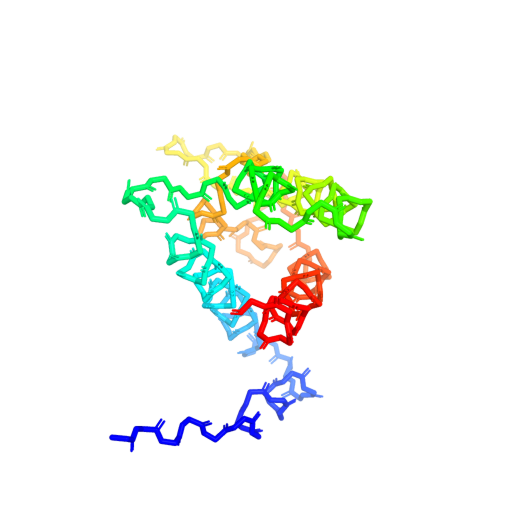81.75 119 GLU A N 1
ATOM 953 C CA . GLU A 1 119 ? 14.573 2.346 -6.753 1.00 81.75 119 GLU A CA 1
ATOM 954 C C . GLU A 1 119 ? 13.980 3.256 -5.663 1.00 81.75 119 GLU A C 1
ATOM 956 O O . GLU A 1 119 ? 13.221 2.772 -4.821 1.00 81.75 119 GLU A O 1
ATOM 961 N N . ASP A 1 120 ? 14.276 4.559 -5.694 1.00 85.62 120 ASP A N 1
ATOM 962 C CA . ASP A 1 120 ? 13.868 5.530 -4.668 1.00 85.62 120 ASP A CA 1
ATOM 963 C C . ASP A 1 120 ? 12.348 5.559 -4.443 1.00 85.62 120 ASP A C 1
ATOM 965 O O . ASP A 1 120 ? 11.885 5.650 -3.307 1.00 85.62 120 ASP A O 1
ATOM 969 N N . GLU A 1 121 ? 11.561 5.396 -5.508 1.00 88.25 121 GLU A N 1
ATOM 970 C CA . GLU A 1 121 ? 10.093 5.371 -5.448 1.00 88.25 121 GLU A CA 1
ATOM 971 C C . GLU A 1 121 ? 9.570 4.112 -4.739 1.00 88.25 121 GLU A C 1
ATOM 973 O O . GLU A 1 121 ? 8.654 4.172 -3.916 1.00 88.25 121 GLU A O 1
ATOM 978 N N . ILE A 1 122 ? 10.198 2.955 -4.988 1.00 91.56 122 ILE A N 1
ATOM 979 C CA . ILE A 1 122 ? 9.862 1.711 -4.282 1.00 91.56 122 ILE A CA 1
ATOM 980 C C . ILE A 1 122 ? 10.290 1.805 -2.816 1.00 91.56 122 ILE A C 1
ATOM 982 O O . ILE A 1 122 ? 9.573 1.335 -1.931 1.00 91.56 122 ILE A O 1
ATOM 986 N N . PHE A 1 123 ? 11.429 2.438 -2.534 1.00 91.31 123 PHE A N 1
ATOM 987 C CA . PHE A 1 123 ? 11.884 2.663 -1.167 1.00 91.31 123 PHE A CA 1
ATOM 988 C C . PHE A 1 123 ? 10.944 3.600 -0.392 1.00 91.31 123 PHE A C 1
ATOM 990 O O . PHE A 1 123 ? 10.614 3.324 0.765 1.00 91.31 123 PHE A O 1
ATOM 997 N N . ALA A 1 124 ? 10.453 4.668 -1.026 1.00 91.31 124 ALA A N 1
ATOM 998 C CA . ALA A 1 124 ? 9.438 5.548 -0.454 1.00 91.31 124 ALA A CA 1
ATOM 999 C C . ALA A 1 124 ? 8.146 4.779 -0.134 1.00 91.31 124 ALA A C 1
ATOM 1001 O O . ALA A 1 124 ? 7.673 4.819 1.006 1.00 91.31 124 ALA A O 1
ATOM 1002 N N . LEU A 1 125 ? 7.643 3.979 -1.084 1.00 95.38 125 LEU A N 1
ATOM 1003 C CA . LEU A 1 125 ? 6.478 3.119 -0.861 1.00 95.38 125 LEU A CA 1
ATOM 1004 C C . LEU A 1 125 ? 6.703 2.124 0.290 1.00 95.38 125 LEU A C 1
ATOM 1006 O O . LEU A 1 125 ? 5.798 1.896 1.097 1.00 95.38 125 LEU A O 1
ATOM 1010 N N . LEU A 1 126 ? 7.898 1.537 0.400 1.00 95.75 126 LEU A N 1
ATOM 1011 C CA . LEU A 1 126 ? 8.238 0.646 1.510 1.00 95.75 126 LEU A CA 1
ATOM 1012 C C . LEU A 1 126 ? 8.158 1.364 2.859 1.00 95.75 126 LEU A C 1
ATOM 1014 O O . LEU A 1 126 ? 7.629 0.801 3.820 1.00 95.75 126 LEU A O 1
ATOM 1018 N N . ASN A 1 127 ? 8.682 2.586 2.950 1.00 95.56 127 ASN A N 1
ATOM 1019 C CA . ASN A 1 127 ? 8.653 3.364 4.186 1.00 95.56 127 ASN A CA 1
ATOM 1020 C C . ASN A 1 127 ? 7.223 3.722 4.595 1.00 95.56 127 ASN A C 1
ATOM 1022 O O . ASN A 1 127 ? 6.886 3.603 5.776 1.00 95.56 127 ASN A O 1
ATOM 1026 N N . ASP A 1 128 ? 6.370 4.087 3.640 1.00 96.62 128 ASP A N 1
ATOM 1027 C CA . ASP A 1 128 ? 4.946 4.311 3.896 1.00 96.62 128 ASP A CA 1
ATOM 1028 C C . ASP A 1 128 ? 4.269 3.024 4.388 1.00 96.62 128 ASP A C 1
ATOM 1030 O O . ASP A 1 128 ? 3.599 3.014 5.424 1.00 96.62 128 ASP A O 1
ATOM 1034 N N . ALA A 1 129 ? 4.503 1.899 3.704 1.00 97.69 129 ALA A N 1
ATOM 1035 C CA . ALA A 1 129 ? 3.927 0.608 4.070 1.00 97.69 129 ALA A CA 1
ATOM 1036 C C . ALA A 1 129 ? 4.371 0.144 5.468 1.00 97.69 129 ALA A C 1
ATOM 1038 O O . ALA A 1 129 ? 3.547 -0.350 6.240 1.00 97.69 129 ALA A O 1
ATOM 1039 N N . LYS A 1 130 ? 5.646 0.339 5.832 1.00 97.31 130 LYS A N 1
ATOM 1040 C CA . LYS A 1 130 ? 6.179 0.023 7.168 1.00 97.31 130 LYS A CA 1
ATOM 1041 C C . LYS A 1 130 ? 5.557 0.890 8.257 1.00 97.31 130 LYS A C 1
ATOM 1043 O O . LYS A 1 130 ? 5.194 0.364 9.309 1.00 97.31 130 LYS A O 1
ATOM 1048 N N . GLN A 1 131 ? 5.399 2.193 8.017 1.00 97.81 131 GLN A N 1
ATOM 1049 C CA . GLN A 1 131 ? 4.738 3.096 8.965 1.00 97.81 131 GLN A CA 1
ATOM 1050 C C . GLN A 1 131 ? 3.288 2.676 9.213 1.00 97.81 131 GLN A C 1
ATOM 1052 O O . GLN A 1 131 ? 2.858 2.578 10.365 1.00 97.81 131 GLN A O 1
ATOM 1057 N N . ILE A 1 132 ? 2.556 2.353 8.143 1.00 98.19 132 ILE A N 1
ATOM 1058 C CA . ILE A 1 132 ? 1.181 1.854 8.233 1.00 98.19 132 ILE A CA 1
ATOM 1059 C C . ILE A 1 132 ? 1.149 0.527 8.994 1.00 98.19 132 ILE A C 1
ATOM 1061 O O . ILE A 1 132 ? 0.365 0.372 9.927 1.00 98.19 132 ILE A O 1
ATOM 1065 N N . GLN A 1 133 ? 2.017 -0.424 8.645 1.00 98.06 133 GLN A N 1
ATOM 1066 C CA . GLN A 1 133 ? 2.084 -1.730 9.297 1.00 98.06 133 GLN A CA 1
ATOM 1067 C C . GLN A 1 133 ? 2.353 -1.602 10.801 1.00 98.06 133 GLN A C 1
ATOM 1069 O O . GLN A 1 133 ? 1.646 -2.216 11.602 1.00 98.06 133 GLN A O 1
ATOM 1074 N N . ALA A 1 134 ? 3.347 -0.802 11.191 1.00 97.31 134 ALA A N 1
ATOM 1075 C CA . ALA A 1 134 ? 3.686 -0.563 12.590 1.00 97.31 134 ALA A CA 1
ATOM 1076 C C . ALA A 1 134 ? 2.518 0.087 13.344 1.00 97.31 134 ALA A C 1
ATOM 1078 O O . ALA A 1 134 ? 2.183 -0.327 14.455 1.00 97.31 134 ALA A O 1
ATOM 1079 N N . PHE A 1 135 ? 1.855 1.065 12.720 1.00 98.06 135 PHE A N 1
ATOM 1080 C CA . PHE A 1 135 ? 0.674 1.696 13.290 1.00 98.06 135 PHE A CA 1
ATOM 1081 C C . PHE A 1 135 ? -0.467 0.695 13.501 1.00 98.06 135 PHE A C 1
ATOM 1083 O O . PHE A 1 135 ? -1.055 0.661 14.582 1.00 98.06 135 PHE A O 1
ATOM 1090 N N . LEU A 1 136 ? -0.777 -0.130 12.499 1.00 96.94 136 LEU A N 1
ATOM 1091 C CA . LEU A 1 136 ? -1.869 -1.094 12.586 1.00 96.94 136 LEU A CA 1
ATOM 1092 C C . LEU A 1 136 ? -1.597 -2.150 13.661 1.00 96.94 136 LEU A C 1
ATOM 1094 O O . LEU A 1 136 ? -2.449 -2.339 14.519 1.00 96.94 136 LEU A O 1
ATOM 1098 N N . LYS A 1 137 ? -0.392 -2.742 13.691 1.00 95.50 137 LYS A N 1
ATOM 1099 C CA . LYS A 1 137 ? 0.019 -3.723 14.718 1.00 95.50 137 LYS A CA 1
ATOM 1100 C C . LYS A 1 137 ? -0.117 -3.198 16.153 1.00 95.50 137 LYS A C 1
ATOM 1102 O O . LYS A 1 137 ? -0.304 -3.984 17.073 1.00 95.50 137 LYS A O 1
ATOM 1107 N N . LYS A 1 138 ? 0.039 -1.886 16.356 1.00 96.06 138 LYS A N 1
ATOM 1108 C CA . LYS A 1 138 ? -0.040 -1.254 17.679 1.00 96.06 138 LYS A CA 1
ATOM 1109 C C . LYS A 1 138 ? -1.474 -0.919 18.107 1.00 96.06 138 LYS A C 1
ATOM 1111 O O . LYS A 1 138 ? -1.741 -0.873 19.303 1.00 96.06 138 LYS A O 1
ATOM 1116 N N . ASN A 1 139 ? -2.370 -0.620 17.164 1.00 94.31 139 ASN A N 1
ATOM 1117 C CA . ASN A 1 139 ? -3.664 0.012 17.467 1.00 94.31 139 ASN A CA 1
ATOM 1118 C C . ASN A 1 139 ? -4.897 -0.851 17.126 1.00 94.31 139 ASN A C 1
ATOM 1120 O O . ASN A 1 139 ? -6.023 -0.459 17.471 1.00 94.31 139 ASN A O 1
ATOM 1124 N N . PHE A 1 140 ? -4.702 -2.002 16.480 1.00 90.81 140 PHE A N 1
ATOM 1125 C CA . PHE A 1 140 ? -5.733 -2.972 16.100 1.00 90.81 140 PHE A CA 1
ATOM 1126 C C . PHE A 1 140 ? -5.343 -4.379 16.543 1.00 90.81 140 PHE A C 1
ATOM 1128 O O . PHE A 1 140 ? -6.260 -5.080 17.021 1.00 90.81 140 PHE A O 1
#

Foldseek 3Di:
DDPPPPVPLVVLCPDDDPVNQVSLLVLLVVLLVLLVVLLCVQQVDDDFSQSLVSLCVCCVVPVVCNVVSNVLSVQQLVLQQVFWFQDPVRDIHGGGSRHPVRCVRTFDPVRDDPVHDDCVSSVSSSVSSVVSSVVSVVPD

Secondary structure (DSSP, 8-state):
-----GGGTTSTTSS-SSSHHHHHHHHHHHHHHHHHHHHHHHHT--S---HHHHHHHHHHH-GGGHHHHHHHHHHHHHHHHH-EEE-TTS-EEEPPTT-GGGGGGB-BTTTSPSS-B-THHHHHHHHHHHHHHHHHHHH-

Organism: NCBI:txid2745504

Radius of gyration: 15.64 Å; chains: 1; bounding box: 40×32×42 Å

Sequence (140 aa):
MFLYNEYSFYELGKTATGKNQKTLLAVTYCTLVTVELILKRVLSISGNHDIPAMLKNACSVKPKHQIQLTTFSRQLRNSLQSIYVQDKYGGSRPAPSESYPFIRYFRHNSDWPSPSQAEDEIFALLNDAKQIQAFLKKNF